Protein AF-A0A0A0CYU9-F1 (afdb_monomer)

Organism: NCBI:txid1398085

Solvent-accessible surface area (backbone atoms only — not comparable to full-atom values): 4985 Å² total; per-residue (Å²): 131,94,61,59,71,58,58,46,40,56,72,75,50,48,85,73,43,95,40,73,60,57,38,50,42,53,53,52,51,39,42,45,74,74,66,48,92,59,68,54,51,75,51,74,44,81,42,103,44,98,59,39,44,30,44,32,35,40,37,37,57,92,78,65,50,64,48,81,46,80,34,47,61,97,54,81,78,79,80,85,126

Nearest PDB structures (foldseek):
  6v5b-assembly1_C  TM=3.854E-01  e=1.118E+00  Homo sapiens
  9asq-assembly1_B  TM=4.023E-01  e=1.366E+00  Homo sapiens
  6n8o-assembly1_Q  TM=3.581E-01  e=2.662E+00  Saccharomyces cerevisiae S288C
  6rm3-assembly1_LOO  TM=3.943E-01  e=5.189E+00  Vairimorpha necatrix
  8p5d-assembly1_LOO  TM=3.172E-01  e=3.477E+00  Spraguea lophii 42_110

Secondary structure (DSSP, 8-state):
-PPPHHHHHHHHTGGG-SSHHHHHHHHHHHHHHTT---SEEEEEEE---SSEEEEEEEEETTT--EEEEEEETTSPPPP--

Radius of gyration: 14.43 Å; Cα contacts (8 Å, |Δi|>4): 109; chains: 1; bounding box: 42×29×30 Å

Foldseek 3Di:
DDDPPLVVCVVPPLVVQPDPLSSQLVSVVSVVVVVDPDQWDKDKDQDPDPFFRIKMWIAGPPPSDIDIDTDTPPDDDDDDD

Mean predicted aligned error: 6.72 Å

pLDDT: mean 84.9, std 11.92, range [37.47, 95.88]

Sequence (81 aa):
MDLPPSLAWLVDDAGASPGPDRFLADLGGRLLADGLPLAGGALTLAVPHPIVARRTWLWRAGTGTVIEALGFAGMPLAASG

Structure (mmCIF, N/CA/C/O backbone):
data_AF-A0A0A0CYU9-F1
#
_entry.id   AF-A0A0A0CYU9-F1
#
loop_
_atom_site.group_PDB
_atom_site.id
_atom_site.type_symbol
_atom_site.l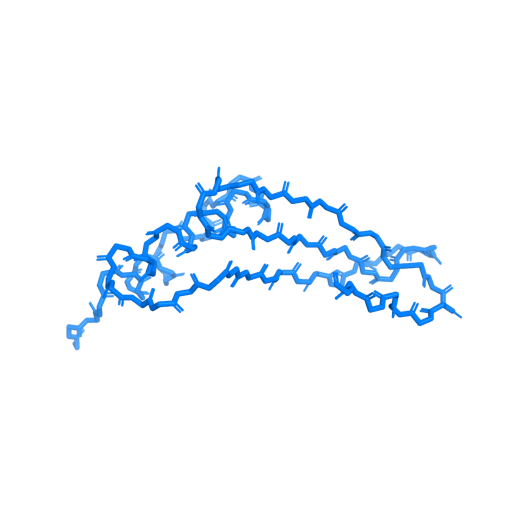abel_atom_id
_atom_site.label_alt_id
_atom_site.label_comp_id
_atom_site.label_asym_id
_atom_site.label_entity_id
_atom_site.label_seq_id
_atom_site.pdbx_PDB_ins_code
_atom_site.Cartn_x
_atom_site.Cartn_y
_atom_site.Cartn_z
_atom_site.occupancy
_atom_site.B_iso_or_equiv
_atom_site.auth_seq_id
_atom_site.auth_comp_id
_atom_site.auth_asym_id
_atom_site.auth_atom_id
_atom_site.pdbx_PDB_model_num
ATOM 1 N N . MET A 1 1 ? -21.835 7.975 -8.718 1.00 57.94 1 MET A N 1
ATOM 2 C CA . MET A 1 1 ? -21.719 6.791 -7.846 1.00 57.94 1 MET A CA 1
ATOM 3 C C . MET A 1 1 ? -20.950 7.270 -6.635 1.00 57.94 1 MET A C 1
ATOM 5 O O . MET A 1 1 ? -19.863 7.789 -6.849 1.00 57.94 1 MET A O 1
ATOM 9 N N . ASP A 1 2 ? -21.521 7.206 -5.434 1.00 85.31 2 ASP A N 1
ATOM 10 C CA . ASP A 1 2 ? -20.766 7.556 -4.225 1.00 85.31 2 ASP A CA 1
ATOM 11 C C . ASP A 1 2 ? -19.784 6.429 -3.929 1.00 85.31 2 ASP A C 1
ATOM 13 O O . ASP A 1 2 ? -20.174 5.277 -3.728 1.00 85.31 2 ASP A O 1
ATOM 17 N N . LEU A 1 3 ? -18.502 6.765 -3.999 1.00 86.62 3 LEU A N 1
ATOM 18 C CA . LEU A 1 3 ? -17.403 5.841 -3.788 1.00 86.62 3 LEU A CA 1
ATOM 19 C C . LEU A 1 3 ? -16.926 5.965 -2.330 1.00 86.62 3 LEU A C 1
ATOM 21 O O . LEU A 1 3 ? -16.879 7.085 -1.815 1.00 86.62 3 LEU A O 1
ATOM 25 N N . PRO A 1 4 ? -16.562 4.862 -1.645 1.00 88.81 4 PRO A N 1
ATOM 26 C CA . PRO A 1 4 ? -15.996 4.945 -0.302 1.00 88.81 4 PRO A CA 1
ATOM 27 C C . PRO A 1 4 ? -14.782 5.890 -0.254 1.00 88.81 4 PRO A C 1
ATOM 29 O O . PRO A 1 4 ? -14.014 5.917 -1.221 1.00 88.81 4 PRO A O 1
ATOM 32 N N . PRO A 1 5 ? -14.559 6.632 0.850 1.00 90.94 5 PRO A N 1
ATOM 33 C CA . PRO A 1 5 ? -13.514 7.657 0.926 1.00 90.94 5 PRO A CA 1
ATOM 34 C C . PRO A 1 5 ? -12.106 7.170 0.554 1.00 90.94 5 PRO A C 1
ATOM 36 O O . PRO A 1 5 ? -11.367 7.879 -0.128 1.00 90.94 5 PRO A O 1
ATOM 39 N N . SER A 1 6 ? -11.727 5.955 0.960 1.00 93.00 6 SER A N 1
ATOM 40 C CA . SER A 1 6 ? -10.441 5.349 0.585 1.00 93.00 6 SER A CA 1
ATOM 41 C C . SER A 1 6 ? -10.309 5.079 -0.914 1.00 93.00 6 SER A C 1
ATOM 43 O O . SER A 1 6 ? -9.236 5.282 -1.481 1.00 93.00 6 SER A O 1
ATOM 45 N N . LEU A 1 7 ? -11.390 4.653 -1.565 1.00 91.00 7 LEU A N 1
ATOM 46 C CA . LEU A 1 7 ? -11.431 4.380 -2.999 1.00 91.00 7 LEU A CA 1
ATOM 47 C C . LEU A 1 7 ? -11.464 5.677 -3.821 1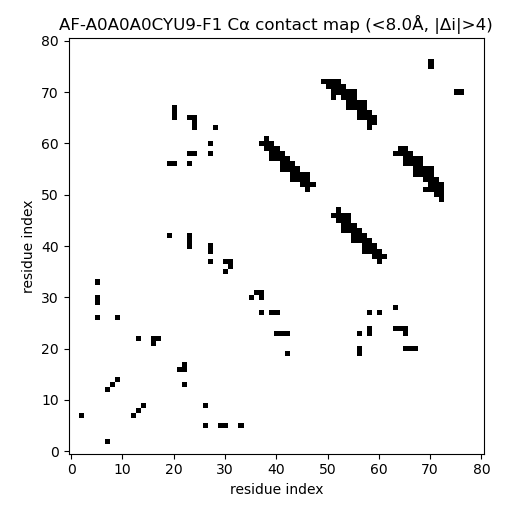.00 91.00 7 LEU A C 1
ATOM 49 O O . LEU A 1 7 ? -10.801 5.737 -4.850 1.00 91.00 7 LEU A O 1
ATOM 53 N N . ALA A 1 8 ? -12.166 6.715 -3.356 1.00 94.12 8 ALA A N 1
ATOM 54 C CA . ALA A 1 8 ? -12.117 8.049 -3.966 1.00 94.12 8 ALA A CA 1
ATOM 55 C C . ALA A 1 8 ? -10.689 8.606 -3.945 1.00 9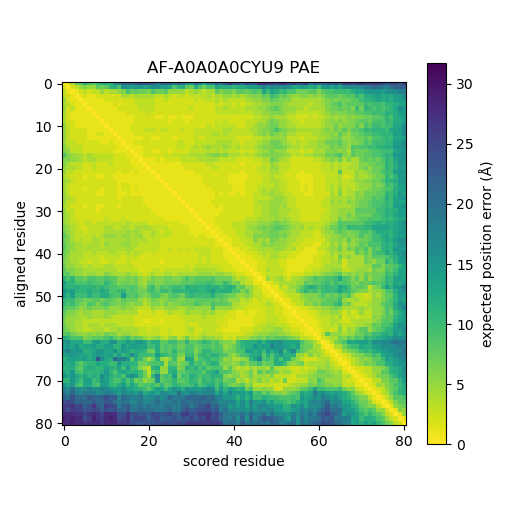4.12 8 ALA A C 1
ATOM 57 O O . ALA A 1 8 ? -10.133 8.937 -4.988 1.00 94.12 8 ALA A O 1
ATOM 58 N N . TRP A 1 9 ? -10.038 8.562 -2.779 1.00 95.56 9 TRP A N 1
ATOM 59 C CA . TRP A 1 9 ? -8.636 8.959 -2.654 1.00 95.56 9 TRP A CA 1
ATOM 60 C C . TRP A 1 9 ? -7.702 8.156 -3.572 1.00 95.56 9 TRP A C 1
ATOM 62 O O . TRP A 1 9 ? -6.786 8.716 -4.172 1.00 95.56 9 TRP A O 1
ATOM 72 N N . LEU A 1 10 ? -7.918 6.841 -3.695 1.00 95.19 10 LEU A N 1
ATOM 73 C CA . LEU A 1 10 ? -7.085 5.990 -4.546 1.00 95.19 10 LEU A CA 1
ATOM 74 C C . LEU A 1 10 ? -7.151 6.398 -6.025 1.00 95.19 10 LEU A C 1
ATOM 76 O O . LEU A 1 10 ? -6.148 6.292 -6.727 1.00 95.19 10 LEU A O 1
ATOM 80 N N . VAL A 1 11 ? -8.319 6.845 -6.487 1.00 95.00 11 VAL A N 1
ATOM 81 C CA . VAL A 1 11 ? -8.538 7.262 -7.876 1.00 95.00 11 VAL A CA 1
ATOM 82 C C . VAL A 1 11 ? -7.997 8.668 -8.124 1.00 95.00 11 VAL A C 1
ATOM 84 O O . VAL A 1 11 ? -7.325 8.881 -9.132 1.00 95.00 11 VAL A O 1
ATOM 87 N N . ASP A 1 12 ? -8.256 9.600 -7.210 1.00 94.31 12 ASP A N 1
ATOM 88 C CA . ASP A 1 12 ? -8.036 11.026 -7.466 1.00 94.31 12 ASP A CA 1
ATOM 89 C C . ASP A 1 12 ? -6.678 11.535 -6.953 1.00 94.31 12 ASP A C 1
ATOM 91 O O . ASP A 1 12 ? -6.007 12.319 -7.626 1.00 94.31 12 ASP A O 1
ATOM 95 N N . ASP A 1 13 ? -6.232 11.072 -5.784 1.00 95.88 13 ASP A N 1
ATOM 96 C CA . ASP A 1 13 ? -5.115 11.684 -5.054 1.00 95.88 13 ASP A CA 1
ATOM 97 C C . ASP A 1 13 ? -3.872 10.791 -4.981 1.00 95.88 13 ASP A C 1
ATOM 99 O O . ASP A 1 13 ? -2.744 11.281 -4.893 1.00 95.88 13 ASP A O 1
ATOM 103 N N . ALA A 1 14 ? -4.041 9.467 -4.986 1.00 94.81 14 ALA A N 1
ATOM 104 C CA . ALA A 1 14 ? -2.951 8.552 -4.660 1.00 94.81 14 ALA A CA 1
ATOM 105 C C . ALA A 1 14 ? -1.784 8.595 -5.659 1.00 94.81 14 ALA A C 1
ATOM 107 O O . ALA A 1 14 ? -0.646 8.309 -5.276 1.00 94.81 14 ALA A O 1
ATOM 108 N N . GLY A 1 15 ? -2.030 9.016 -6.905 1.00 93.12 15 GLY A N 1
ATOM 109 C CA . GLY A 1 15 ? -0.988 9.242 -7.911 1.00 93.12 15 GLY A CA 1
ATOM 110 C C . GLY A 1 15 ? -0.016 10.376 -7.560 1.00 93.12 15 GLY A C 1
ATOM 111 O O . GLY A 1 15 ? 1.100 10.395 -8.073 1.00 93.12 15 GLY A O 1
ATOM 112 N N . ALA A 1 16 ? -0.395 11.280 -6.651 1.00 95.62 16 ALA A N 1
ATOM 113 C CA . ALA A 1 16 ? 0.480 12.330 -6.130 1.00 95.62 16 ALA A CA 1
ATOM 114 C C . ALA A 1 16 ? 1.386 11.849 -4.980 1.00 95.62 16 ALA A C 1
ATOM 116 O O . ALA A 1 16 ? 2.151 12.641 -4.427 1.00 95.62 16 ALA A O 1
ATOM 117 N N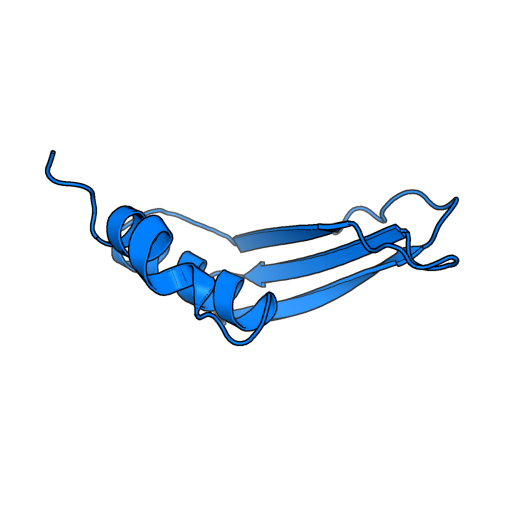 . SER A 1 17 ? 1.315 10.567 -4.597 1.00 95.56 17 SER A N 1
ATOM 118 C CA . SER A 1 17 ? 2.173 10.023 -3.544 1.00 95.56 17 SER A CA 1
ATOM 119 C C . SER A 1 17 ? 3.655 10.187 -3.918 1.00 95.56 17 SER A C 1
ATOM 121 O O . SER A 1 17 ? 4.056 9.799 -5.016 1.00 95.56 17 SER A O 1
ATOM 123 N N . PRO A 1 18 ? 4.507 10.692 -3.006 1.00 91.62 18 PRO A N 1
ATOM 124 C CA . PRO A 1 18 ? 5.916 10.974 -3.295 1.00 91.62 18 PRO A CA 1
ATOM 125 C C . PRO A 1 18 ? 6.760 9.706 -3.500 1.00 91.62 18 PRO A C 1
ATOM 127 O O . PRO A 1 18 ? 7.882 9.784 -3.996 1.00 91.62 18 PRO A O 1
ATOM 130 N N . GLY A 1 19 ? 6.238 8.542 -3.108 1.00 91.75 19 GLY A N 1
ATOM 131 C CA . GLY A 1 19 ? 6.923 7.266 -3.229 1.00 91.75 19 GLY A CA 1
ATOM 132 C C . GLY A 1 19 ? 6.037 6.070 -2.867 1.00 91.75 19 GLY A C 1
ATOM 133 O O . GLY A 1 19 ? 4.961 6.241 -2.285 1.00 91.75 19 GLY A O 1
ATOM 134 N N . PRO A 1 20 ? 6.484 4.851 -3.213 1.00 92.06 20 PRO A N 1
ATOM 135 C CA . PRO A 1 20 ? 5.758 3.604 -2.966 1.00 92.06 20 PRO A CA 1
ATOM 136 C C . PRO A 1 20 ? 5.572 3.294 -1.475 1.00 92.06 20 PRO A C 1
ATOM 138 O O . PRO A 1 20 ? 4.544 2.742 -1.088 1.00 92.06 20 PRO A O 1
ATOM 141 N N . ASP A 1 21 ? 6.532 3.676 -0.634 1.00 91.06 21 ASP A N 1
ATOM 142 C CA . ASP A 1 21 ? 6.444 3.556 0.819 1.00 91.06 21 ASP A CA 1
ATOM 143 C C . ASP A 1 21 ? 5.329 4.444 1.378 1.00 91.06 21 ASP A C 1
ATOM 145 O O . ASP A 1 21 ? 4.470 3.968 2.124 1.00 91.06 21 ASP A O 1
ATOM 149 N N . ARG A 1 22 ? 5.292 5.714 0.954 1.00 93.00 22 ARG A N 1
ATOM 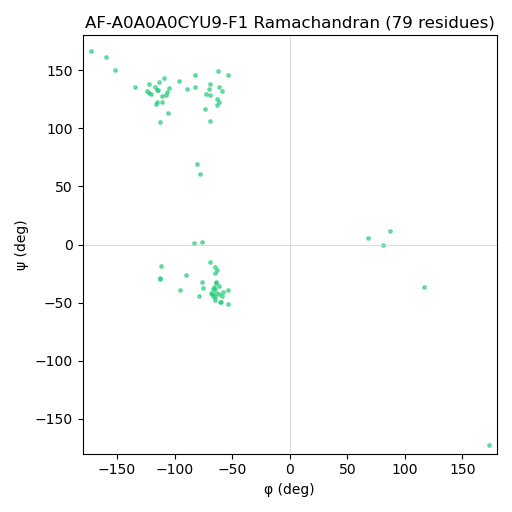150 C CA . ARG A 1 22 ? 4.284 6.664 1.413 1.00 93.00 22 ARG A CA 1
ATOM 151 C C . ARG A 1 22 ? 2.897 6.298 0.905 1.00 93.00 22 ARG A C 1
ATOM 153 O O . ARG A 1 22 ? 1.956 6.308 1.691 1.00 93.00 22 ARG A O 1
ATOM 160 N N . PHE A 1 23 ? 2.797 5.903 -0.363 1.00 95.19 23 PHE A N 1
ATOM 161 C CA . PHE A 1 23 ? 1.565 5.375 -0.943 1.00 95.19 23 PHE A CA 1
ATOM 162 C C . PHE A 1 23 ? 1.016 4.203 -0.116 1.00 95.19 23 PHE A C 1
ATOM 164 O O . PHE A 1 23 ? -0.151 4.214 0.270 1.00 95.19 23 PHE A O 1
ATOM 171 N N . LEU A 1 24 ? 1.855 3.204 0.190 1.00 95.00 24 LEU A N 1
ATOM 172 C CA . LEU A 1 24 ? 1.420 2.005 0.908 1.00 95.00 24 LEU A CA 1
ATOM 173 C C . LEU A 1 24 ? 1.010 2.320 2.355 1.00 95.00 24 LEU A C 1
ATOM 175 O O . LEU A 1 24 ? 0.024 1.767 2.842 1.00 95.00 24 LEU A O 1
ATOM 179 N N . ALA A 1 25 ? 1.725 3.229 3.025 1.00 93.19 25 ALA A N 1
ATOM 180 C CA . ALA A 1 25 ? 1.377 3.687 4.367 1.00 93.19 25 ALA A CA 1
ATOM 181 C C . ALA A 1 25 ? 0.041 4.451 4.397 1.00 93.19 25 ALA A C 1
ATOM 183 O O . ALA A 1 25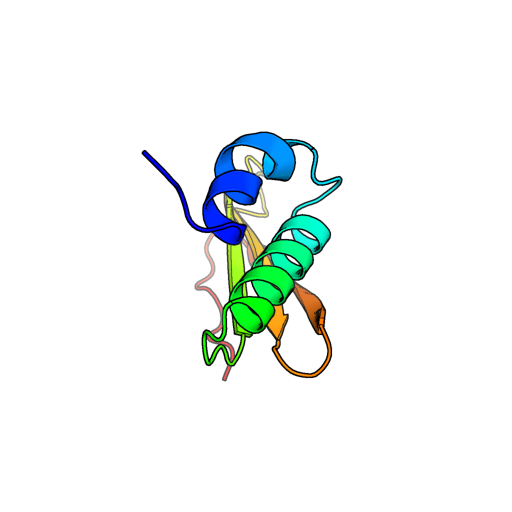 ? -0.795 4.179 5.261 1.00 93.19 25 ALA A O 1
ATOM 184 N N . ASP A 1 26 ? -0.179 5.371 3.452 1.00 94.44 26 ASP A N 1
ATOM 185 C CA . ASP A 1 26 ? -1.403 6.175 3.375 1.00 94.44 26 ASP A CA 1
ATOM 186 C C . ASP A 1 26 ? -2.619 5.323 2.994 1.00 94.44 26 ASP A C 1
ATOM 188 O O . ASP A 1 26 ? -3.676 5.448 3.618 1.00 94.44 26 ASP A O 1
ATOM 192 N N . LEU A 1 27 ? -2.467 4.401 2.037 1.00 94.75 27 LEU A N 1
ATOM 193 C CA . LEU A 1 27 ? -3.514 3.441 1.688 1.00 94.75 27 LEU A CA 1
ATOM 194 C C . LEU A 1 27 ? -3.870 2.552 2.887 1.00 94.75 27 LEU A C 1
ATOM 196 O O . LEU A 1 27 ? -5.043 2.432 3.236 1.00 94.75 27 LEU A O 1
ATOM 200 N N . GLY A 1 28 ? -2.868 1.963 3.547 1.00 92.88 28 GLY A N 1
ATOM 201 C CA . GLY A 1 28 ? -3.081 1.117 4.722 1.00 92.88 28 GLY A CA 1
ATOM 202 C C . GLY A 1 28 ? -3.784 1.862 5.859 1.00 92.88 28 GLY A C 1
ATOM 203 O O . GLY A 1 28 ? -4.744 1.349 6.431 1.00 92.88 28 GLY A O 1
ATOM 204 N N . GLY A 1 29 ? -3.366 3.100 6.142 1.00 92.81 29 GLY A N 1
ATOM 205 C CA . GLY A 1 29 ? -3.996 3.954 7.151 1.00 92.81 29 GLY A CA 1
ATOM 206 C C . GLY A 1 29 ? -5.461 4.272 6.841 1.00 92.81 29 GLY A C 1
ATOM 207 O O . GLY A 1 29 ? -6.304 4.191 7.732 1.00 92.81 29 GLY A O 1
ATOM 208 N N . ARG A 1 30 ? -5.783 4.573 5.577 1.00 93.81 30 ARG A N 1
ATOM 209 C CA . ARG A 1 30 ? -7.162 4.846 5.136 1.00 93.81 30 ARG A CA 1
ATOM 210 C C . ARG A 1 30 ? -8.053 3.614 5.232 1.00 93.81 30 ARG A C 1
ATOM 212 O O . ARG A 1 30 ? -9.157 3.710 5.749 1.00 93.81 30 ARG A O 1
ATOM 219 N N . LEU A 1 31 ? -7.567 2.451 4.802 1.00 93.06 31 LEU A N 1
ATOM 220 C CA . LEU A 1 31 ? -8.332 1.206 4.898 1.00 93.06 31 LEU A CA 1
ATOM 221 C C . LEU A 1 31 ? -8.575 0.788 6.358 1.00 93.06 31 LEU A C 1
ATOM 223 O O . LEU A 1 31 ? -9.659 0.312 6.683 1.00 93.06 31 LEU A O 1
ATOM 227 N N . LEU A 1 32 ? -7.603 1.007 7.253 1.00 91.81 32 LEU A N 1
ATOM 228 C CA . LEU A 1 32 ? -7.808 0.818 8.694 1.00 91.81 32 LEU A CA 1
ATOM 229 C C . LEU A 1 32 ? -8.859 1.787 9.256 1.00 91.81 32 LEU A C 1
ATOM 231 O O . LEU A 1 32 ? -9.691 1.372 10.059 1.00 91.81 32 LEU A O 1
ATOM 235 N N . ALA A 1 33 ? -8.834 3.058 8.842 1.00 91.31 33 ALA A N 1
ATOM 236 C CA . ALA A 1 33 ? -9.821 4.055 9.262 1.00 91.31 33 ALA A CA 1
ATOM 237 C C . ALA A 1 33 ? -11.241 3.716 8.775 1.00 91.31 33 ALA A C 1
ATOM 239 O O . ALA A 1 33 ? -12.207 3.949 9.499 1.00 91.31 33 ALA A O 1
ATOM 240 N N . ASP A 1 34 ? -11.352 3.082 7.607 1.00 91.62 34 ASP A N 1
ATOM 241 C CA . ASP A 1 34 ? -12.603 2.535 7.071 1.00 91.62 34 ASP A CA 1
ATOM 242 C C . ASP A 1 34 ? -13.032 1.217 7.759 1.00 91.62 34 ASP A C 1
ATOM 244 O O . ASP A 1 34 ? -14.050 0.623 7.404 1.00 91.62 34 ASP A O 1
ATOM 248 N N . GLY A 1 35 ? -12.283 0.752 8.768 1.00 90.75 35 GLY A N 1
ATOM 249 C CA . GLY A 1 35 ? -12.637 -0.388 9.616 1.00 90.75 35 GLY A CA 1
ATOM 250 C C . GLY A 1 35 ? -12.202 -1.752 9.082 1.00 90.75 35 GLY A C 1
ATOM 251 O O . GLY A 1 35 ? -12.631 -2.776 9.620 1.00 90.75 35 GLY A O 1
ATOM 252 N N . LEU A 1 36 ? -11.355 -1.809 8.048 1.00 90.38 36 LEU A N 1
ATOM 253 C CA . LEU A 1 36 ? -10.854 -3.087 7.547 1.00 90.38 36 LEU A CA 1
ATOM 254 C C . LEU A 1 36 ? -9.840 -3.683 8.540 1.00 90.38 36 LEU A C 1
ATOM 256 O O . LEU A 1 36 ? -8.877 -3.008 8.908 1.00 90.38 36 LEU A O 1
ATOM 260 N N . PRO A 1 37 ? -9.982 -4.961 8.938 1.00 89.62 37 PRO A N 1
ATOM 261 C CA . PRO A 1 37 ? -9.081 -5.606 9.889 1.00 89.62 37 PRO A CA 1
ATOM 262 C C . PRO A 1 37 ? -7.789 -6.069 9.197 1.00 89.62 37 PRO A C 1
ATOM 264 O O . PRO A 1 37 ? -7.551 -7.261 9.001 1.00 89.62 37 PRO A O 1
ATOM 267 N N . LEU A 1 38 ? -6.953 -5.118 8.784 1.00 88.94 38 LEU A N 1
ATOM 268 C CA . LEU A 1 38 ? -5.678 -5.403 8.129 1.00 88.94 38 LEU A CA 1
ATOM 269 C C . LEU A 1 38 ? -4.593 -5.721 9.163 1.00 88.94 38 LEU A C 1
ATOM 271 O O . LEU A 1 38 ? -4.423 -4.991 10.134 1.00 88.94 38 LEU A O 1
ATOM 275 N N . ALA A 1 39 ? -3.803 -6.767 8.912 1.00 88.25 39 ALA A N 1
ATOM 276 C CA . ALA A 1 39 ? -2.565 -7.038 9.652 1.00 88.25 39 ALA A CA 1
ATOM 277 C C . ALA A 1 39 ? -1.336 -6.362 9.004 1.00 88.25 39 ALA A C 1
ATOM 279 O O . ALA A 1 39 ? -0.345 -6.056 9.669 1.00 88.25 39 ALA A O 1
ATOM 280 N N . GLY A 1 40 ? -1.395 -6.112 7.695 1.00 90.06 40 GLY A N 1
ATOM 281 C CA . GLY A 1 40 ? -0.314 -5.531 6.906 1.00 90.06 40 GLY A CA 1
ATOM 282 C C . GLY A 1 40 ? -0.639 -5.529 5.413 1.00 90.06 40 GLY A C 1
ATOM 283 O O . GLY A 1 40 ? -1.755 -5.860 5.016 1.00 90.06 40 GLY A O 1
ATOM 284 N N . GLY A 1 41 ? 0.338 -5.155 4.589 1.00 90.69 41 GLY A N 1
ATOM 285 C CA . GLY A 1 41 ? 0.195 -5.046 3.138 1.00 90.69 41 GLY A CA 1
ATOM 286 C C . GLY A 1 41 ? 1.541 -5.088 2.423 1.00 90.69 41 GLY A C 1
ATOM 287 O O . GLY A 1 41 ? 2.583 -4.860 3.035 1.00 90.69 41 GLY A O 1
ATOM 288 N N . ALA A 1 42 ? 1.517 -5.384 1.125 1.00 92.88 42 ALA A N 1
ATOM 289 C CA . ALA A 1 42 ? 2.706 -5.412 0.285 1.00 92.88 42 ALA A CA 1
ATOM 290 C C . ALA A 1 42 ? 2.453 -4.688 -1.041 1.00 92.88 42 ALA A C 1
ATOM 292 O O . ALA A 1 42 ? 1.425 -4.910 -1.680 1.00 92.88 42 ALA A O 1
ATOM 293 N N . LEU A 1 43 ? 3.406 -3.863 -1.472 1.00 93.25 43 LEU A N 1
ATOM 294 C CA . LEU A 1 43 ? 3.447 -3.277 -2.810 1.00 93.25 43 LEU A CA 1
ATOM 295 C C . LEU A 1 43 ? 4.688 -3.797 -3.524 1.00 93.25 43 LEU A C 1
ATOM 297 O O . LEU A 1 43 ? 5.795 -3.564 -3.054 1.00 93.25 43 LEU A O 1
ATOM 301 N N . THR A 1 44 ? 4.525 -4.461 -4.664 1.00 91.56 44 THR A N 1
ATOM 302 C CA . THR A 1 44 ? 5.650 -4.929 -5.480 1.00 91.56 44 THR A CA 1
ATOM 303 C C . THR A 1 44 ? 5.648 -4.213 -6.818 1.00 91.56 44 THR A C 1
ATOM 305 O O . THR A 1 44 ? 4.683 -4.300 -7.572 1.00 91.56 44 THR A O 1
ATOM 308 N N . LEU A 1 45 ?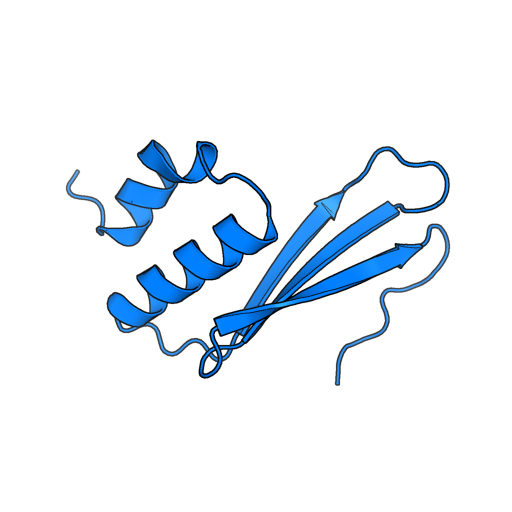 6.754 -3.545 -7.133 1.00 90.44 45 LEU A N 1
ATOM 309 C CA . LEU A 1 45 ? 6.977 -2.915 -8.427 1.00 90.44 45 LEU A CA 1
ATOM 310 C C . LEU A 1 45 ? 8.000 -3.722 -9.221 1.00 90.44 45 LEU A C 1
ATOM 312 O O . LEU A 1 45 ? 9.073 -4.059 -8.709 1.00 90.44 45 LEU A O 1
ATOM 316 N N . ALA A 1 46 ? 7.674 -4.007 -10.479 1.00 89.75 46 ALA A N 1
ATOM 317 C CA . ALA A 1 46 ? 8.660 -4.461 -11.449 1.00 89.75 46 ALA A CA 1
ATOM 318 C C . ALA A 1 46 ? 9.599 -3.296 -11.776 1.00 89.75 46 ALA A C 1
ATOM 320 O O . ALA A 1 46 ? 9.151 -2.160 -11.932 1.00 89.75 46 ALA A O 1
ATOM 321 N N . VAL A 1 47 ? 10.898 -3.572 -11.876 1.00 85.19 47 VAL A N 1
ATOM 322 C CA . VAL A 1 47 ? 11.897 -2.540 -12.173 1.00 85.19 47 VAL A CA 1
ATOM 323 C C . VAL A 1 47 ? 12.689 -2.960 -13.407 1.00 85.19 47 VAL A C 1
ATOM 325 O O . VAL A 1 47 ? 13.155 -4.098 -13.459 1.00 85.19 47 VAL A O 1
ATOM 328 N N . PRO A 1 48 ? 12.885 -2.071 -14.397 1.00 80.62 48 PRO A N 1
ATOM 329 C CA . PRO A 1 48 ? 13.719 -2.353 -15.559 1.00 80.62 48 PRO A CA 1
ATOM 330 C C . PRO A 1 48 ? 15.207 -2.221 -15.191 1.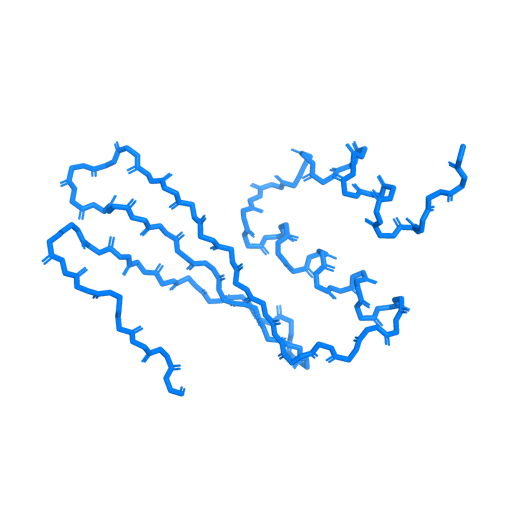00 80.62 48 PRO A C 1
ATOM 332 O O . PRO A 1 48 ? 15.919 -1.372 -15.720 1.00 80.62 48 PRO A O 1
ATOM 335 N N . HIS A 1 49 ? 15.678 -3.030 -14.237 1.00 79.12 49 HIS A N 1
ATOM 336 C CA . HIS A 1 49 ? 17.071 -3.055 -13.795 1.00 79.12 49 HIS A CA 1
ATOM 337 C C . HIS A 1 49 ? 17.696 -4.427 -14.093 1.00 79.12 49 HIS A C 1
ATOM 339 O O . HIS A 1 49 ? 17.080 -5.449 -13.788 1.00 79.12 49 HIS A O 1
ATOM 345 N N . PRO A 1 50 ? 18.934 -4.493 -14.624 1.00 77.50 50 PRO A N 1
ATOM 346 C CA . PRO A 1 50 ? 19.548 -5.757 -15.047 1.00 77.50 50 PRO A CA 1
ATOM 347 C C . PRO A 1 50 ? 19.776 -6.759 -13.902 1.00 77.50 50 PRO A C 1
ATOM 349 O O . PRO A 1 50 ? 19.890 -7.954 -14.147 1.00 77.50 50 PRO A O 1
ATOM 352 N N . ILE A 1 51 ? 19.839 -6.283 -12.654 1.00 81.94 51 ILE A N 1
ATOM 353 C CA . ILE A 1 51 ? 20.119 -7.108 -11.462 1.00 81.94 51 ILE A CA 1
ATOM 354 C C . ILE A 1 51 ? 18.905 -7.213 -10.524 1.00 81.94 51 ILE A C 1
ATOM 356 O O . ILE A 1 51 ? 18.737 -8.211 -9.825 1.00 81.94 51 ILE A O 1
ATOM 360 N N . VAL A 1 52 ? 18.038 -6.197 -10.498 1.00 82.62 52 VAL A N 1
ATOM 361 C CA . VAL A 1 52 ? 16.917 -6.108 -9.549 1.00 82.62 52 VAL A CA 1
ATOM 362 C C . VAL A 1 52 ? 15.640 -6.238 -10.354 1.00 82.62 52 VAL A C 1
ATOM 364 O O . VAL A 1 52 ? 15.244 -5.306 -11.042 1.00 82.62 52 VAL A O 1
ATOM 367 N N . ALA A 1 53 ? 15.000 -7.399 -10.273 1.00 85.88 53 ALA A N 1
ATOM 368 C CA . ALA A 1 53 ? 13.781 -7.658 -11.030 1.00 85.88 53 ALA A CA 1
ATOM 369 C C . ALA A 1 53 ? 12.569 -6.948 -10.408 1.00 85.88 53 ALA A C 1
ATOM 371 O O . ALA A 1 53 ? 11.638 -6.549 -11.109 1.00 85.88 53 ALA A O 1
ATOM 372 N N . ARG A 1 54 ? 12.567 -6.804 -9.077 1.00 87.31 54 ARG A N 1
ATOM 373 C CA . ARG A 1 54 ? 11.457 -6.203 -8.337 1.00 87.31 54 ARG A CA 1
ATOM 374 C C . ARG A 1 54 ? 11.898 -5.546 -7.041 1.00 87.31 54 ARG A C 1
ATOM 376 O O . ARG A 1 54 ? 12.826 -6.012 -6.380 1.00 87.31 54 ARG A O 1
ATOM 383 N N . ARG A 1 55 ? 11.162 -4.513 -6.650 1.00 90.56 55 ARG A N 1
ATOM 384 C CA . ARG A 1 55 ? 11.238 -3.885 -5.328 1.00 90.56 55 ARG A CA 1
ATOM 385 C C . ARG A 1 55 ? 9.906 -4.101 -4.631 1.00 90.56 55 ARG A C 1
ATOM 387 O O . ARG A 1 55 ? 8.862 -3.942 -5.259 1.00 90.56 55 ARG A O 1
ATOM 394 N N . THR A 1 56 ? 9.945 -4.535 -3.380 1.00 92.38 56 THR A N 1
ATOM 395 C CA . THR A 1 56 ? 8.754 -4.813 -2.578 1.00 92.38 56 THR A CA 1
ATOM 396 C C . THR A 1 56 ? 8.786 -3.974 -1.317 1.00 92.38 56 THR A C 1
ATOM 398 O O . THR A 1 56 ? 9.780 -3.977 -0.608 1.00 92.38 56 THR A O 1
ATOM 401 N N . TRP A 1 57 ? 7.695 -3.291 -1.012 1.00 92.94 57 TRP A N 1
ATOM 402 C CA . TRP A 1 57 ? 7.500 -2.573 0.240 1.00 92.94 57 TRP A CA 1
ATOM 403 C C . TRP A 1 57 ? 6.493 -3.341 1.078 1.00 92.94 57 TRP A C 1
ATOM 405 O O . TRP A 1 57 ? 5.432 -3.700 0.576 1.00 92.94 57 TRP A O 1
ATOM 415 N N . LEU A 1 58 ? 6.837 -3.614 2.332 1.00 91.56 58 LEU A N 1
ATOM 416 C CA . LEU A 1 58 ? 6.006 -4.321 3.297 1.00 91.56 58 LEU A CA 1
ATOM 417 C C . LEU A 1 58 ? 5.568 -3.345 4.378 1.00 91.56 58 LEU A C 1
ATOM 419 O O . LEU A 1 58 ? 6.409 -2.754 5.046 1.00 91.56 58 LEU A O 1
ATOM 423 N N . TRP A 1 59 ? 4.265 -3.201 4.567 1.00 92.31 59 TRP A N 1
ATOM 424 C CA . TRP A 1 59 ? 3.654 -2.369 5.596 1.00 92.31 59 TRP A CA 1
ATOM 425 C C . TRP A 1 59 ? 3.003 -3.242 6.669 1.00 92.31 59 TRP A C 1
ATOM 427 O O . TRP A 1 59 ? 2.413 -4.279 6.356 1.00 92.31 59 TRP A O 1
ATOM 437 N N . ARG A 1 60 ? 3.080 -2.822 7.935 1.00 88.94 60 ARG A N 1
ATOM 438 C CA . ARG A 1 60 ? 2.448 -3.513 9.068 1.00 88.94 60 ARG A CA 1
ATOM 439 C C . ARG A 1 60 ? 1.451 -2.611 9.792 1.00 88.94 60 ARG A C 1
ATOM 441 O O . ARG A 1 60 ? 1.794 -1.507 10.227 1.00 88.94 60 ARG A O 1
ATOM 448 N N . ALA A 1 61 ? 0.245 -3.133 10.002 1.00 78.25 61 ALA A N 1
ATOM 449 C CA . ALA A 1 61 ? -0.760 -2.493 10.837 1.00 78.25 61 ALA A CA 1
ATOM 450 C C . ALA A 1 61 ? -0.318 -2.547 12.310 1.00 78.25 61 ALA A C 1
ATOM 452 O O . ALA A 1 61 ? 0.085 -3.595 12.812 1.00 78.25 61 ALA A O 1
ATOM 453 N N . GLY A 1 62 ? -0.334 -1.401 12.992 1.00 70.38 62 GLY A N 1
ATOM 454 C CA . GLY A 1 62 ? 0.070 -1.262 14.397 1.00 70.38 62 GLY A CA 1
ATOM 455 C C . GLY A 1 62 ? 1.286 -0.359 14.615 1.00 70.38 62 GLY A C 1
ATOM 456 O O . GLY A 1 62 ? 1.289 0.413 15.566 1.00 70.38 62 GLY A O 1
ATOM 457 N N . THR A 1 63 ? 2.278 -0.381 13.719 1.00 72.25 63 THR A N 1
ATOM 458 C CA . THR A 1 63 ? 3.422 0.556 13.776 1.00 72.25 63 THR A CA 1
ATOM 459 C C . THR A 1 63 ? 3.437 1.556 12.625 1.00 72.25 63 THR A C 1
ATOM 461 O O . THR A 1 63 ? 4.131 2.566 12.705 1.00 72.25 63 THR A O 1
ATOM 464 N N . GLY A 1 64 ? 2.711 1.275 11.535 1.00 65.62 64 GLY A N 1
ATOM 465 C CA . GLY A 1 64 ? 2.758 2.083 10.313 1.00 65.62 64 GLY A CA 1
ATOM 466 C C . GLY A 1 64 ? 4.098 1.998 9.574 1.00 65.62 64 GLY A C 1
ATOM 467 O O . GLY A 1 64 ? 4.308 2.710 8.597 1.00 65.62 64 GLY A O 1
ATOM 468 N N . THR A 1 65 ? 5.011 1.138 10.035 1.00 78.25 65 THR A N 1
ATOM 469 C CA . THR A 1 65 ? 6.345 0.983 9.459 1.00 78.25 65 THR A CA 1
ATOM 470 C C . THR A 1 65 ? 6.245 0.319 8.096 1.00 78.25 65 THR A C 1
ATOM 472 O O . THR A 1 65 ? 5.571 -0.704 7.950 1.00 78.25 65 THR A O 1
ATOM 475 N N . VAL A 1 66 ? 6.965 0.883 7.129 1.00 77.06 66 VAL A N 1
ATOM 476 C CA . VAL A 1 66 ? 7.176 0.279 5.818 1.00 77.06 66 VAL A CA 1
ATOM 477 C C . VAL A 1 66 ? 8.635 -0.139 5.697 1.00 77.06 66 VAL A C 1
ATOM 479 O O . VAL A 1 66 ? 9.531 0.664 5.949 1.00 77.06 66 VAL A O 1
ATOM 482 N N . ILE A 1 67 ? 8.875 -1.394 5.327 1.00 80.31 67 ILE A N 1
ATOM 483 C CA . ILE A 1 67 ? 10.211 -1.952 5.105 1.00 80.31 67 ILE A CA 1
ATOM 484 C C . ILE A 1 67 ? 10.341 -2.307 3.630 1.00 80.31 67 ILE A C 1
ATOM 486 O O . ILE A 1 67 ? 9.458 -2.946 3.061 1.00 80.31 67 ILE A O 1
ATOM 490 N N . GLU A 1 68 ? 11.450 -1.916 3.012 1.00 80.38 68 GLU A N 1
ATOM 491 C CA . GLU A 1 68 ? 11.756 -2.300 1.641 1.00 80.38 68 GLU A CA 1
ATOM 492 C C . GLU A 1 68 ? 12.534 -3.626 1.588 1.00 80.38 68 GLU A C 1
ATOM 494 O O . GLU A 1 68 ? 13.517 -3.822 2.301 1.00 80.38 68 GLU A O 1
ATOM 499 N N . ALA A 1 69 ? 12.111 -4.519 0.697 1.00 80.44 69 ALA A N 1
ATOM 500 C CA . ALA A 1 69 ? 12.761 -5.766 0.333 1.00 80.44 69 ALA A CA 1
ATOM 501 C C . ALA A 1 69 ? 13.051 -5.799 -1.179 1.00 80.44 69 ALA A C 1
ATOM 503 O O . ALA A 1 69 ? 12.214 -5.436 -2.010 1.00 80.44 69 ALA A O 1
ATOM 504 N N . LEU A 1 70 ? 14.237 -6.278 -1.552 1.00 76.94 70 LEU A N 1
ATOM 505 C CA . LEU A 1 70 ? 14.685 -6.363 -2.944 1.00 76.94 70 LEU A CA 1
ATOM 506 C C . LEU A 1 70 ? 14.623 -7.804 -3.457 1.00 76.94 70 LEU A C 1
ATOM 508 O O . LEU A 1 70 ? 15.078 -8.730 -2.788 1.00 76.94 70 LEU A O 1
ATOM 512 N N . GLY A 1 71 ? 14.089 -7.986 -4.667 1.00 77.81 71 GLY A N 1
ATOM 513 C CA . GLY A 1 71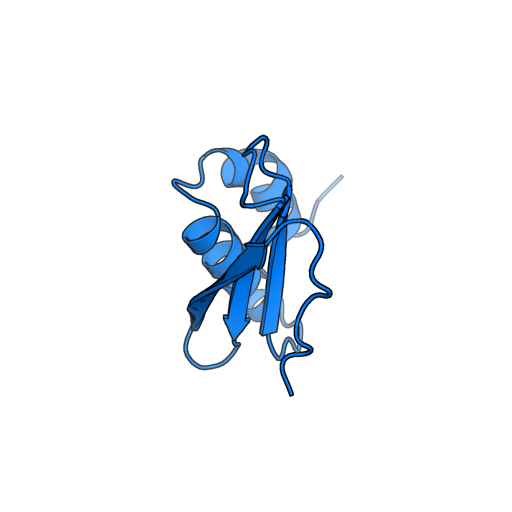 ? 14.109 -9.258 -5.384 1.00 77.81 71 GLY A CA 1
ATOM 514 C C . GLY A 1 71 ? 15.113 -9.224 -6.532 1.00 77.81 71 GLY A C 1
ATOM 515 O O . GLY A 1 71 ? 14.915 -8.511 -7.520 1.00 77.81 71 GLY A O 1
ATOM 516 N N . PHE A 1 72 ? 16.173 -10.018 -6.413 1.00 75.06 72 PHE A N 1
ATOM 517 C CA . PHE A 1 72 ? 17.233 -10.119 -7.416 1.00 75.06 72 PHE A CA 1
ATOM 518 C C . PHE A 1 72 ? 16.852 -11.063 -8.562 1.00 75.06 72 PHE A C 1
ATOM 520 O O . PHE A 1 72 ? 16.142 -12.052 -8.367 1.00 75.06 72 PHE A O 1
ATOM 527 N N . ALA A 1 73 ? 17.311 -10.749 -9.773 1.00 79.94 73 ALA A N 1
ATOM 528 C CA . ALA A 1 73 ? 17.058 -11.566 -10.955 1.00 79.94 73 ALA A CA 1
ATOM 529 C C . ALA A 1 73 ? 17.654 -12.978 -10.791 1.00 79.94 73 ALA A C 1
ATOM 531 O O . ALA A 1 73 ? 18.777 -13.138 -10.321 1.00 79.94 73 ALA A O 1
ATOM 532 N N . GLY A 1 74 ? 16.888 -14.006 -11.171 1.00 72.88 74 GLY A N 1
ATOM 533 C CA . GLY A 1 74 ? 17.306 -15.410 -11.068 1.00 72.88 74 GLY A CA 1
ATOM 534 C C . GLY A 1 74 ? 17.151 -16.051 -9.682 1.00 72.88 74 GLY A C 1
ATOM 535 O O . GLY A 1 74 ? 17.438 -17.236 -9.551 1.00 72.88 74 GLY A O 1
ATOM 536 N N . MET A 1 75 ? 16.661 -15.318 -8.673 1.00 69.38 75 MET A N 1
ATOM 537 C CA . MET A 1 75 ? 16.411 -15.846 -7.325 1.00 69.38 75 MET A CA 1
ATOM 538 C C . MET A 1 75 ? 14.908 -15.866 -6.983 1.00 69.38 75 MET A C 1
ATOM 540 O O . MET A 1 75 ? 14.191 -14.908 -7.302 1.00 69.38 75 MET A O 1
ATOM 544 N N . PRO A 1 76 ? 14.397 -16.921 -6.314 1.00 61.03 76 PRO A N 1
ATOM 545 C CA . PRO A 1 76 ? 13.049 -16.911 -5.751 1.00 61.03 76 PRO A CA 1
ATOM 546 C C . PRO A 1 76 ? 12.917 -15.814 -4.687 1.00 61.03 76 PRO A C 1
ATOM 548 O O . PRO A 1 76 ? 13.880 -15.501 -3.987 1.00 61.03 76 PRO A O 1
ATOM 551 N N . LEU A 1 77 ? 11.719 -15.242 -4.534 1.00 59.69 77 LEU A N 1
ATOM 552 C CA . LEU A 1 77 ? 11.439 -14.374 -3.388 1.00 59.69 77 LEU A CA 1
ATOM 553 C C . LEU A 1 77 ? 11.555 -15.202 -2.106 1.00 59.69 77 LEU A C 1
ATOM 555 O O . LEU A 1 77 ? 10.885 -16.226 -1.978 1.00 59.69 77 LEU A O 1
ATOM 559 N N . ALA A 1 78 ? 12.382 -14.753 -1.161 1.00 60.97 78 ALA A N 1
ATOM 560 C CA . ALA A 1 78 ? 12.376 -15.311 0.182 1.00 60.97 78 ALA A CA 1
ATOM 561 C C . ALA A 1 78 ? 10.990 -15.069 0.796 1.00 60.97 78 ALA A C 1
ATOM 563 O O . ALA A 1 78 ? 10.529 -13.927 0.859 1.00 60.97 78 ALA A O 1
ATOM 564 N N . ALA A 1 79 ? 10.314 -16.142 1.208 1.00 52.66 79 ALA A N 1
ATOM 565 C CA . ALA A 1 79 ? 9.074 -16.027 1.958 1.00 52.66 79 ALA A CA 1
ATOM 566 C C . ALA A 1 79 ? 9.385 -15.328 3.286 1.00 52.66 79 ALA A C 1
ATOM 568 O O . ALA A 1 79 ? 10.203 -15.811 4.069 1.00 52.66 79 ALA A O 1
ATOM 569 N N . SER A 1 80 ? 8.762 -14.178 3.526 1.00 52.31 80 SER A N 1
ATOM 570 C CA . SER A 1 80 ? 8.743 -13.570 4.851 1.00 52.31 80 SER A CA 1
ATOM 571 C C . SER A 1 80 ? 7.876 -14.449 5.755 1.00 52.31 80 SER A C 1
ATOM 573 O O . SER A 1 80 ? 6.658 -14.488 5.563 1.00 52.31 80 SER A O 1
ATOM 575 N N . GLY A 1 81 ? 8.516 -15.198 6.657 1.00 37.47 81 GLY A N 1
ATOM 576 C CA . GLY A 1 81 ? 7.853 -15.899 7.762 1.00 37.47 81 GLY A CA 1
ATOM 577 C C . GLY A 1 81 ? 7.398 -14.954 8.864 1.00 37.47 81 GLY A C 1
ATOM 578 O O . GLY A 1 81 ? 7.948 -13.830 8.950 1.00 37.47 81 GLY A O 1
#